Protein AF-A0A2M8G0Q7-F1 (afdb_monomer)

pLDDT: mean 82.73, std 15.7, range [38.84, 96.62]

Structure (mmCIF, N/CA/C/O backbone):
data_AF-A0A2M8G0Q7-F1
#
_entry.id   AF-A0A2M8G0Q7-F1
#
loop_
_atom_site.group_PDB
_atom_site.id
_atom_site.type_symbol
_atom_site.label_atom_id
_atom_site.label_alt_id
_atom_site.label_comp_id
_atom_site.label_asym_id
_atom_site.label_entity_id
_atom_site.label_seq_id
_atom_site.pdbx_PDB_ins_code
_atom_site.Cartn_x
_atom_site.Cartn_y
_atom_site.Cartn_z
_atom_site.occupancy
_atom_site.B_iso_or_equiv
_atom_site.auth_seq_id
_atom_site.auth_comp_id
_atom_site.auth_asym_id
_atom_site.auth_atom_id
_atom_site.pdbx_PDB_model_num
ATOM 1 N N . MET A 1 1 ? -47.375 17.469 56.597 1.00 39.09 1 MET A N 1
ATOM 2 C CA . MET A 1 1 ? -46.335 16.446 56.346 1.00 39.09 1 MET A CA 1
ATOM 3 C C . MET A 1 1 ? -46.348 16.104 54.866 1.00 39.09 1 MET A C 1
ATOM 5 O O . MET A 1 1 ? -47.263 15.422 54.428 1.00 39.09 1 MET A O 1
ATOM 9 N N . PHE A 1 2 ? -45.399 16.623 54.084 1.00 38.84 2 PHE A N 1
ATOM 10 C CA . PHE A 1 2 ? -45.275 16.286 52.663 1.00 38.84 2 PHE A CA 1
ATOM 11 C C . PHE A 1 2 ? -44.283 15.133 52.500 1.00 38.84 2 PHE A C 1
ATOM 13 O O . PHE A 1 2 ? -43.104 15.261 52.818 1.00 38.84 2 PHE A O 1
ATOM 20 N N . TRP A 1 3 ? -44.787 13.992 52.038 1.00 41.62 3 TRP A N 1
ATOM 21 C CA . TRP A 1 3 ? -44.010 12.797 51.723 1.00 41.62 3 TRP A CA 1
ATOM 22 C C . TRP A 1 3 ? -43.417 12.959 50.314 1.00 41.62 3 TRP A C 1
ATOM 24 O O . TRP A 1 3 ? -44.116 12.787 49.315 1.00 41.62 3 TRP A O 1
ATOM 34 N N . PHE A 1 4 ? -42.135 13.311 50.205 1.00 47.56 4 PHE A N 1
ATOM 35 C CA . PHE A 1 4 ? -41.426 13.274 48.924 1.00 47.56 4 PHE A CA 1
ATOM 36 C C . PHE A 1 4 ? -41.062 11.822 48.592 1.00 47.56 4 PHE A C 1
ATOM 38 O O . PHE A 1 4 ? -40.093 11.268 49.109 1.00 47.56 4 PHE A O 1
ATOM 45 N N . LYS A 1 5 ? -41.835 11.189 47.699 1.00 52.38 5 LYS A N 1
ATOM 46 C CA . LYS A 1 5 ? -41.408 9.958 47.021 1.00 52.38 5 LYS A CA 1
ATOM 47 C C . LYS A 1 5 ? -40.254 10.307 46.083 1.00 52.38 5 LYS A C 1
ATOM 49 O O . LYS A 1 5 ? -40.471 10.768 44.964 1.00 52.38 5 LYS A O 1
ATOM 54 N N . SER A 1 6 ? -39.028 10.088 46.548 1.00 51.28 6 SER A N 1
ATOM 55 C CA . SER A 1 6 ? -37.838 10.133 45.701 1.00 51.28 6 SER A CA 1
ATOM 56 C C . SER A 1 6 ? -37.959 9.047 44.628 1.00 51.28 6 SER A C 1
ATOM 58 O O . SER A 1 6 ? -37.883 7.850 44.918 1.00 51.28 6 SER A O 1
ATOM 60 N N . LYS A 1 7 ? -38.212 9.454 43.378 1.00 51.53 7 LYS A N 1
ATOM 61 C CA . LYS A 1 7 ? -38.070 8.574 42.217 1.00 51.53 7 LYS A CA 1
ATOM 62 C C . LYS A 1 7 ? -36.578 8.279 42.069 1.00 51.53 7 LYS A C 1
ATOM 64 O O . LY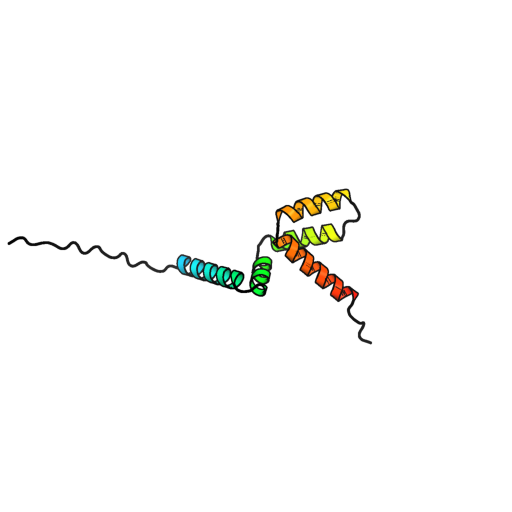S A 1 7 ? -35.849 9.084 41.497 1.00 51.53 7 LYS A O 1
ATOM 69 N N . LYS A 1 8 ? -36.122 7.132 42.581 1.00 53.41 8 LYS A N 1
ATOM 70 C CA . LYS A 1 8 ? -34.824 6.568 42.194 1.00 53.41 8 LYS A CA 1
ATOM 71 C C . LYS A 1 8 ? -34.834 6.417 40.670 1.00 53.41 8 LYS A C 1
ATOM 73 O O . LYS A 1 8 ? -35.561 5.573 40.147 1.00 53.41 8 LYS A O 1
ATOM 78 N N . LYS A 1 9 ? -34.074 7.256 39.958 1.00 52.72 9 LYS A N 1
ATOM 79 C CA . LYS A 1 9 ? -33.679 6.963 38.577 1.00 52.72 9 LYS A CA 1
ATOM 80 C C . LYS A 1 9 ? -32.928 5.635 38.645 1.00 52.72 9 LYS A C 1
ATOM 82 O O . LYS A 1 9 ? -31.901 5.563 39.313 1.00 52.72 9 LYS A O 1
ATOM 87 N N . LYS A 1 10 ? -33.486 4.579 38.047 1.00 50.03 10 LYS A N 1
ATOM 88 C CA . LYS A 1 10 ? -32.723 3.364 37.761 1.00 50.03 10 LYS A CA 1
ATOM 89 C C . LYS A 1 10 ? -31.540 3.815 36.906 1.00 50.03 10 LYS A C 1
ATOM 91 O O . LYS A 1 10 ? -31.763 4.336 35.818 1.00 50.03 10 LYS A O 1
ATOM 96 N N . GLN A 1 11 ? -30.328 3.712 37.443 1.00 53.53 11 GLN A N 1
ATOM 97 C CA . GLN A 1 11 ? -29.142 3.607 36.605 1.00 53.53 11 GLN A CA 1
ATOM 98 C C . GLN A 1 11 ? -29.383 2.366 35.750 1.00 53.53 11 GLN A C 1
ATOM 100 O O . GLN A 1 11 ? -29.516 1.272 36.294 1.00 53.53 11 GLN A O 1
ATOM 105 N N . GLU A 1 12 ? -29.580 2.559 34.450 1.00 57.03 12 GLU A N 1
ATOM 106 C CA . GLU A 1 12 ? -29.357 1.480 33.498 1.00 57.03 12 GLU A CA 1
ATOM 107 C C . GLU A 1 12 ? -27.902 1.068 33.701 1.00 57.03 12 GLU A C 1
ATOM 109 O O . GLU A 1 12 ? -26.995 1.893 33.592 1.00 57.03 12 GLU A O 1
ATOM 114 N N . GLU A 1 13 ? -27.703 -0.161 34.171 1.00 57.78 13 GLU A N 1
ATOM 115 C CA . GLU A 1 13 ? -26.383 -0.769 34.217 1.00 57.78 13 GLU A CA 1
ATOM 116 C C . GLU A 1 13 ? -25.901 -0.808 32.772 1.00 57.78 13 GLU A C 1
ATOM 118 O O . GLU A 1 13 ? -26.498 -1.486 31.938 1.00 57.78 13 GLU A O 1
ATOM 123 N N . ASP A 1 14 ? -24.890 0.003 32.474 1.00 66.62 14 ASP A N 1
ATOM 124 C CA . ASP A 1 14 ? -24.235 0.054 31.175 1.00 66.62 14 ASP A CA 1
ATOM 125 C C . ASP A 1 14 ? -23.535 -1.297 30.985 1.00 66.62 14 ASP A C 1
ATOM 127 O O . ASP A 1 14 ? -22.432 -1.542 31.479 1.00 66.62 14 ASP A O 1
ATOM 131 N N . THR A 1 15 ? -24.277 -2.261 30.439 1.00 72.94 15 THR A N 1
ATOM 132 C CA . THR A 1 15 ? -23.818 -3.637 30.297 1.00 72.94 15 THR A CA 1
ATOM 133 C C . THR A 1 15 ? -22.788 -3.674 29.190 1.00 72.94 15 THR A C 1
ATOM 135 O O . THR A 1 15 ? -23.145 -3.727 28.012 1.00 72.94 15 THR A O 1
ATOM 138 N N . TRP A 1 16 ? -21.524 -3.669 29.605 1.00 78.94 16 TRP A N 1
ATOM 139 C CA . TRP A 1 16 ? -20.374 -3.894 28.746 1.00 78.94 16 TRP A CA 1
ATOM 140 C C . TRP A 1 16 ? -20.607 -5.143 27.898 1.00 78.94 16 TRP A C 1
ATOM 142 O O . TRP A 1 16 ? -20.725 -6.261 28.412 1.00 78.94 16 TRP A O 1
ATOM 152 N N . ASN A 1 17 ? -20.756 -4.933 26.598 1.00 85.94 17 ASN A N 1
ATOM 153 C CA . ASN A 1 17 ? -21.086 -5.973 25.641 1.00 85.94 17 ASN A CA 1
ATOM 154 C C . ASN A 1 17 ? -19.873 -6.289 24.748 1.00 85.94 17 ASN A C 1
ATOM 156 O O . ASN A 1 17 ? -18.837 -5.628 24.784 1.00 85.94 17 ASN A O 1
ATOM 160 N N . LEU A 1 18 ? -19.990 -7.338 23.931 1.00 86.62 18 LEU A N 1
ATOM 161 C CA . LEU A 1 18 ? -18.898 -7.769 23.054 1.00 86.62 18 LEU A CA 1
ATOM 162 C C . LEU A 1 18 ? -18.480 -6.684 22.044 1.00 86.62 18 LEU A C 1
ATOM 164 O O . LEU A 1 18 ? -17.310 -6.625 21.678 1.00 86.62 18 LEU A O 1
ATOM 168 N N . HIS A 1 19 ? -19.403 -5.824 21.603 1.00 86.25 19 HIS A N 1
ATOM 169 C CA . HIS A 1 19 ? -19.054 -4.699 20.736 1.00 86.25 19 HIS A CA 1
ATOM 170 C C . HIS A 1 19 ? -18.201 -3.664 21.468 1.00 86.25 19 HIS A C 1
ATOM 172 O O . HIS A 1 19 ? -17.257 -3.155 20.872 1.00 86.25 19 HIS A O 1
ATOM 178 N N . ASP A 1 20 ? -18.469 -3.408 22.749 1.00 85.56 20 ASP A N 1
ATOM 179 C CA . ASP A 1 20 ? -17.653 -2.501 23.561 1.00 85.56 20 ASP A CA 1
ATOM 180 C C . ASP A 1 20 ? -16.227 -3.039 23.725 1.00 85.56 20 ASP A C 1
ATOM 182 O O . ASP A 1 20 ? -15.273 -2.280 23.584 1.00 85.56 20 ASP A O 1
ATOM 186 N N . PHE A 1 21 ? -16.064 -4.355 23.920 1.00 88.25 21 PHE A N 1
ATOM 187 C CA . PHE A 1 21 ? -14.744 -4.998 23.938 1.00 88.25 21 PHE A CA 1
ATOM 188 C C . PHE A 1 21 ? -13.994 -4.833 22.614 1.00 88.25 21 PHE A C 1
ATOM 190 O O . PHE A 1 21 ? -12.830 -4.439 22.608 1.00 88.25 21 PHE A O 1
ATOM 197 N N . VAL A 1 22 ? -14.648 -5.139 21.488 1.00 88.75 22 VAL A N 1
ATOM 198 C CA . VAL A 1 22 ? -14.024 -5.031 20.160 1.00 88.75 22 VAL A CA 1
ATOM 199 C C . VAL A 1 22 ? -13.612 -3.586 19.880 1.00 88.75 22 VAL A C 1
ATOM 201 O O . VAL A 1 22 ? -12.492 -3.350 19.438 1.00 88.75 22 VAL A O 1
ATOM 204 N N . ASN A 1 23 ? -14.473 -2.622 20.211 1.00 86.56 23 ASN A N 1
ATOM 205 C CA . ASN A 1 23 ? -14.176 -1.203 20.043 1.00 86.56 23 ASN A CA 1
ATOM 206 C C . ASN A 1 23 ? -13.012 -0.748 20.936 1.00 86.56 23 ASN A C 1
ATOM 208 O O . ASN A 1 23 ? -12.157 0.005 20.479 1.00 86.56 23 ASN A O 1
ATOM 212 N N . ASP A 1 24 ? -12.953 -1.198 22.191 1.00 89.44 24 ASP A N 1
ATOM 213 C CA . ASP A 1 24 ? -11.876 -0.838 23.122 1.00 89.44 24 ASP A CA 1
ATOM 214 C C . ASP A 1 24 ? -10.517 -1.406 2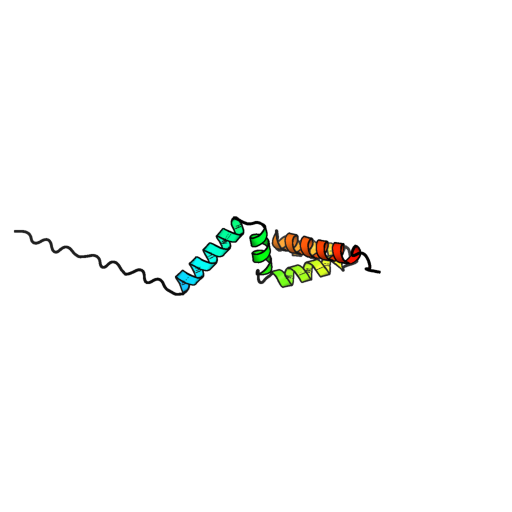2.682 1.00 89.44 24 ASP A C 1
ATOM 216 O O . ASP A 1 24 ? -9.497 -0.709 22.711 1.00 89.44 24 ASP A O 1
ATOM 220 N N . VAL A 1 25 ? -10.504 -2.643 22.174 1.00 86.38 25 VAL A N 1
ATOM 221 C CA . VAL A 1 25 ? -9.307 -3.256 21.582 1.00 86.38 25 VAL A CA 1
ATOM 222 C C . VAL A 1 25 ? -8.872 -2.501 20.327 1.00 86.38 25 VAL A C 1
ATOM 224 O O . VAL A 1 25 ? -7.700 -2.138 20.230 1.00 86.38 25 VAL A O 1
ATOM 227 N N . ASP A 1 26 ? -9.789 -2.208 19.401 1.0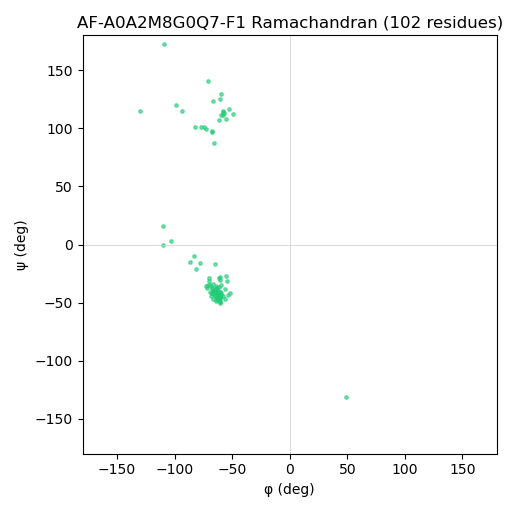0 85.31 26 ASP A N 1
ATOM 228 C CA . ASP A 1 26 ? -9.475 -1.456 18.180 1.00 85.31 26 ASP A CA 1
ATOM 229 C C . ASP A 1 26 ? -8.924 -0.062 18.506 1.00 85.31 26 ASP A C 1
ATOM 231 O O . ASP A 1 26 ? -7.911 0.354 17.937 1.00 85.31 26 ASP A O 1
ATOM 235 N N . ASN A 1 27 ? -9.528 0.637 19.471 1.00 85.00 27 ASN A N 1
ATOM 236 C CA . ASN A 1 27 ? -9.063 1.942 19.939 1.00 85.00 27 ASN A CA 1
ATOM 237 C C . ASN A 1 27 ? -7.663 1.852 20.553 1.00 85.00 27 ASN A C 1
ATOM 239 O O . ASN A 1 27 ? -6.785 2.647 20.214 1.00 85.00 27 ASN A O 1
ATOM 243 N N . THR A 1 28 ? -7.426 0.856 21.408 1.00 84.12 28 THR A N 1
ATOM 244 C CA . THR A 1 28 ? -6.114 0.626 22.025 1.00 84.12 28 THR A CA 1
ATOM 245 C C . THR A 1 28 ? -5.057 0.325 20.965 1.00 84.12 28 THR A C 1
ATOM 247 O O . THR A 1 28 ? -3.957 0.876 21.011 1.00 84.12 28 THR A O 1
ATOM 250 N N . MET A 1 29 ? -5.378 -0.506 19.972 1.00 80.00 29 MET A N 1
ATOM 251 C CA . MET A 1 29 ? -4.459 -0.825 18.882 1.00 80.00 29 MET A CA 1
ATOM 252 C C . MET A 1 29 ? -4.161 0.405 18.011 1.00 80.00 29 MET A C 1
ATOM 254 O O . MET A 1 29 ? -3.005 0.646 17.664 1.00 80.00 29 MET A O 1
ATOM 258 N N . GLN A 1 30 ? -5.164 1.232 17.704 1.00 78.50 30 GLN A N 1
ATOM 259 C CA . GLN A 1 30 ? -4.957 2.500 16.996 1.00 78.50 30 GLN A CA 1
ATOM 260 C C . GLN A 1 30 ? -4.095 3.478 17.803 1.00 78.50 30 GLN A C 1
ATOM 262 O O . GLN A 1 30 ? -3.211 4.130 17.245 1.00 78.50 30 GLN A O 1
ATOM 267 N N . GLN A 1 31 ? -4.302 3.560 19.116 1.00 81.75 31 GLN A N 1
ATOM 268 C CA . GLN A 1 31 ? -3.496 4.401 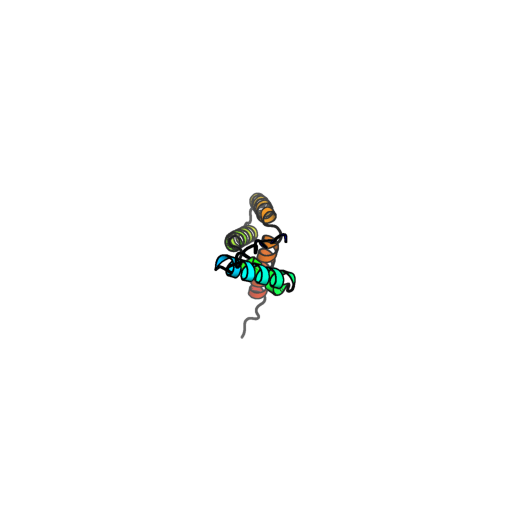19.993 1.00 81.75 31 GLN A CA 1
ATOM 269 C C . GLN A 1 31 ? -2.034 3.927 20.036 1.00 81.75 31 GLN A C 1
ATOM 271 O O . GLN A 1 31 ? -1.122 4.727 19.833 1.00 81.75 31 GLN A O 1
ATOM 276 N N . GLN A 1 32 ? -1.802 2.619 20.174 1.00 74.94 32 GLN A N 1
ATOM 277 C CA . GLN A 1 32 ? -0.461 2.029 20.102 1.00 74.94 32 GLN A CA 1
ATOM 278 C C . GLN A 1 32 ? 0.207 2.254 18.739 1.00 74.94 32 GLN A C 1
ATOM 280 O O . GLN A 1 32 ? 1.419 2.480 18.666 1.00 74.94 32 GLN A O 1
ATOM 285 N N . ALA A 1 33 ? -0.568 2.222 17.650 1.00 71.62 33 ALA A N 1
ATOM 286 C CA . ALA A 1 33 ? -0.077 2.598 16.334 1.00 71.62 33 ALA A CA 1
ATOM 287 C C . ALA A 1 33 ? 0.396 4.058 16.336 1.00 71.62 33 ALA A C 1
ATOM 289 O O . ALA A 1 33 ? 1.524 4.329 15.943 1.00 71.62 33 ALA A O 1
ATOM 290 N N . ASN A 1 34 ? -0.397 5.001 16.842 1.00 74.62 34 ASN A N 1
ATOM 291 C CA . ASN A 1 34 ? -0.006 6.414 16.885 1.00 74.62 34 ASN A CA 1
ATOM 292 C C . ASN A 1 34 ? 1.271 6.663 17.704 1.00 74.62 34 ASN A C 1
ATOM 294 O O . ASN A 1 34 ? 2.084 7.505 17.324 1.00 74.62 34 ASN A O 1
ATOM 298 N N . GLU A 1 35 ? 1.480 5.900 18.774 1.00 80.50 35 GLU A N 1
ATOM 299 C CA . GLU A 1 35 ? 2.624 6.046 19.680 1.00 80.50 35 GLU A CA 1
ATOM 300 C C . GLU A 1 35 ? 3.915 5.381 19.162 1.00 80.50 35 GLU A C 1
ATOM 302 O O . GLU A 1 35 ? 5.014 5.764 19.569 1.00 80.50 35 GLU A O 1
ATOM 307 N N . SER A 1 36 ? 3.824 4.411 18.242 1.00 83.88 36 SER A N 1
ATOM 308 C CA . SER A 1 36 ? 4.988 3.675 17.731 1.00 83.88 36 SER A CA 1
ATOM 309 C C . SER A 1 36 ? 5.046 3.625 16.199 1.00 83.88 36 SER A C 1
ATOM 311 O O . SER A 1 36 ? 4.266 2.896 15.578 1.00 83.88 36 SER A O 1
ATOM 313 N N . PRO A 1 37 ? 6.059 4.249 15.556 1.00 79.25 37 PRO A N 1
ATOM 314 C CA . PRO A 1 37 ? 6.248 4.187 14.101 1.00 79.25 37 PRO A CA 1
ATOM 315 C C . PRO A 1 37 ? 6.320 2.757 13.544 1.00 79.25 37 PRO A C 1
ATOM 317 O O . PRO A 1 37 ? 5.890 2.486 12.420 1.00 79.25 37 PRO A O 1
ATOM 320 N N . ARG A 1 38 ? 6.842 1.816 14.343 1.00 83.12 38 ARG A N 1
ATOM 321 C CA . ARG A 1 38 ? 6.902 0.395 13.982 1.00 83.12 38 ARG A CA 1
ATOM 322 C C . ARG A 1 38 ? 5.508 -0.225 13.920 1.00 83.12 38 ARG A C 1
ATOM 324 O O . ARG A 1 38 ? 5.242 -0.993 12.999 1.00 83.12 38 ARG A O 1
ATOM 331 N N . LEU A 1 39 ? 4.632 0.100 14.870 1.00 83.62 39 LEU A N 1
ATOM 332 C CA . LEU A 1 39 ? 3.265 -0.415 14.893 1.00 83.62 39 LEU A CA 1
ATOM 333 C C . LEU A 1 39 ? 2.414 0.218 13.794 1.00 83.62 39 LEU A C 1
ATOM 335 O O . LEU A 1 39 ? 1.702 -0.520 13.125 1.00 83.62 39 LEU A O 1
ATOM 339 N N . GLN A 1 40 ? 2.582 1.508 13.475 1.00 82.50 40 GLN A N 1
ATOM 340 C CA . GLN A 1 40 ? 1.932 2.117 12.296 1.00 82.50 40 GLN A CA 1
ATOM 341 C C . GLN A 1 40 ? 2.182 1.314 11.019 1.00 82.50 40 GLN A C 1
ATOM 343 O O . GLN A 1 40 ? 1.284 1.102 10.210 1.00 82.50 40 GLN A O 1
ATOM 348 N N . HIS A 1 41 ? 3.415 0.836 10.842 1.00 84.31 41 HIS A N 1
ATOM 349 C CA . HIS A 1 41 ? 3.767 0.029 9.683 1.00 84.31 41 HIS A CA 1
ATOM 350 C C . HIS A 1 41 ? 3.142 -1.376 9.721 1.00 84.31 41 HIS A C 1
ATOM 352 O O . HIS A 1 41 ? 2.754 -1.889 8.676 1.00 84.31 41 HIS A O 1
ATOM 358 N N . VAL A 1 42 ? 2.993 -1.992 10.899 1.00 86.81 42 VAL A N 1
ATOM 359 C CA . VAL A 1 42 ? 2.256 -3.264 11.043 1.00 86.81 42 VAL A C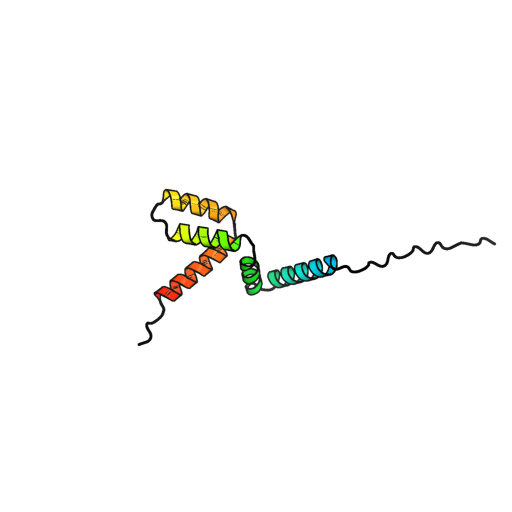A 1
ATOM 360 C C . VAL A 1 42 ? 0.773 -3.068 10.727 1.00 86.81 42 VAL A C 1
ATOM 362 O O . VAL A 1 42 ? 0.207 -3.853 9.976 1.00 86.81 42 VAL A O 1
ATOM 365 N N . HIS A 1 43 ? 0.163 -1.995 11.223 1.00 84.81 43 HIS A N 1
ATOM 366 C CA . HIS A 1 43 ? -1.226 -1.649 10.928 1.00 84.81 43 HIS A CA 1
ATOM 367 C C . HIS A 1 43 ? -1.465 -1.420 9.436 1.00 84.81 43 HIS A C 1
ATOM 369 O O . HIS A 1 43 ? -2.414 -1.962 8.879 1.00 84.81 43 HIS A O 1
ATOM 375 N N . ALA A 1 44 ? -0.557 -0.706 8.767 1.00 88.31 44 ALA A N 1
ATOM 376 C CA . ALA A 1 44 ? -0.607 -0.526 7.320 1.00 88.31 44 ALA A CA 1
ATOM 377 C C . ALA A 1 44 ? -0.630 -1.867 6.561 1.00 88.31 44 ALA A C 1
ATOM 379 O O . ALA A 1 44 ? -1.368 -2.007 5.592 1.00 88.31 44 ALA A O 1
ATOM 380 N N . LYS A 1 45 ? 0.125 -2.872 7.027 1.00 89.00 45 LYS A N 1
ATOM 381 C CA . LYS A 1 45 ? 0.158 -4.217 6.424 1.00 89.00 45 LYS A CA 1
ATOM 382 C C . LYS A 1 45 ? -1.119 -5.021 6.617 1.00 89.00 45 LYS A C 1
ATOM 384 O O . LYS A 1 45 ? -1.405 -5.903 5.811 1.00 89.00 45 LYS A O 1
ATOM 389 N N . LEU A 1 46 ? -1.835 -4.756 7.704 1.00 89.31 46 LEU A N 1
ATOM 390 C CA . LEU A 1 46 ? -3.108 -5.400 8.008 1.00 89.31 46 LEU A CA 1
ATOM 391 C C . LEU A 1 46 ? -4.281 -4.728 7.281 1.00 89.31 46 LEU A C 1
ATOM 393 O O . LEU A 1 46 ? -5.373 -5.293 7.265 1.00 89.31 46 LEU A O 1
ATOM 397 N N . ASP A 1 47 ? -4.069 -3.563 6.656 1.00 91.00 47 ASP A N 1
ATOM 398 C CA . ASP A 1 47 ? -5.091 -2.908 5.841 1.00 91.00 47 ASP A CA 1
ATOM 399 C C . ASP A 1 47 ? -5.520 -3.837 4.684 1.00 91.00 47 ASP A C 1
ATOM 401 O O . ASP A 1 47 ? -4.667 -4.320 3.930 1.00 91.00 47 ASP A O 1
ATOM 405 N N . PRO A 1 48 ? -6.828 -4.079 4.474 1.00 91.75 48 PRO A N 1
ATOM 406 C CA . PRO A 1 48 ? -7.315 -4.939 3.393 1.00 91.75 48 PRO A CA 1
ATOM 407 C C . PRO A 1 48 ? -6.832 -4.526 1.994 1.00 91.75 48 PRO A C 1
ATOM 409 O O . PRO A 1 48 ? -6.709 -5.364 1.098 1.00 91.75 48 PRO A O 1
ATOM 412 N N . LYS A 1 49 ? -6.543 -3.237 1.785 1.00 93.25 49 LYS A N 1
ATOM 413 C CA . LYS A 1 49 ? -6.056 -2.689 0.513 1.00 93.25 49 LYS A CA 1
ATOM 414 C C . LYS A 1 49 ? -4.570 -2.962 0.290 1.00 93.25 49 LYS A C 1
ATOM 416 O O . LYS A 1 49 ? -4.109 -2.844 -0.845 1.00 93.25 49 LYS A O 1
ATOM 421 N N . TRP A 1 50 ? -3.826 -3.345 1.329 1.00 94.00 50 TRP A N 1
ATOM 422 C CA . TRP A 1 50 ? -2.374 -3.525 1.290 1.00 94.00 50 TRP A CA 1
ATOM 423 C C . TRP A 1 50 ? -1.921 -4.459 0.167 1.00 94.00 50 TRP A C 1
ATOM 425 O O . TRP A 1 50 ? -0.981 -4.154 -0.567 1.00 94.00 50 TRP A O 1
ATOM 435 N N . LYS A 1 51 ? -2.621 -5.585 -0.019 1.00 93.62 51 LYS A N 1
ATOM 436 C CA . LYS A 1 51 ? -2.296 -6.552 -1.075 1.00 93.62 51 LYS A CA 1
ATOM 437 C C . LYS A 1 51 ? -2.391 -5.925 -2.470 1.00 93.62 51 LYS A C 1
ATOM 439 O O . LYS A 1 51 ? -1.446 -6.027 -3.246 1.00 93.62 51 LYS A O 1
ATOM 444 N N . ASN A 1 52 ? -3.489 -5.229 -2.752 1.00 94.88 52 ASN A N 1
ATOM 445 C CA . ASN A 1 52 ? -3.714 -4.592 -4.050 1.00 94.88 52 ASN A CA 1
ATOM 446 C C . ASN A 1 52 ? -2.682 -3.488 -4.315 1.00 94.88 52 ASN A C 1
ATOM 448 O O . ASN A 1 52 ? -2.186 -3.352 -5.430 1.00 94.88 52 ASN A O 1
ATOM 452 N N . ILE A 1 53 ? -2.322 -2.727 -3.279 1.00 96.06 53 ILE A N 1
ATOM 453 C CA . ILE A 1 53 ? -1.303 -1.677 -3.369 1.00 96.06 53 ILE A CA 1
ATOM 454 C C . ILE A 1 53 ? 0.071 -2.281 -3.686 1.00 96.06 53 ILE A C 1
ATOM 456 O O . ILE A 1 53 ? 0.756 -1.780 -4.573 1.00 96.06 53 ILE A O 1
ATOM 460 N N . ASN A 1 54 ? 0.461 -3.385 -3.038 1.00 95.00 54 ASN A N 1
ATOM 461 C CA . ASN A 1 54 ? 1.717 -4.074 -3.364 1.00 95.00 54 ASN A CA 1
ATOM 462 C C . ASN A 1 54 ? 1.757 -4.546 -4.820 1.00 95.00 54 ASN A C 1
ATOM 464 O O . ASN A 1 54 ? 2.780 -4.407 -5.486 1.00 95.00 54 ASN A O 1
ATOM 468 N N . GLU A 1 55 ? 0.649 -5.087 -5.328 1.00 95.31 55 GLU A N 1
ATOM 469 C CA . GLU A 1 55 ? 0.551 -5.506 -6.727 1.00 95.31 55 GLU A CA 1
ATOM 470 C C . GLU A 1 55 ? 0.687 -4.315 -7.687 1.00 95.31 55 GLU A C 1
ATOM 472 O O . GLU A 1 55 ? 1.389 -4.423 -8.693 1.00 95.31 55 GLU A O 1
ATOM 477 N N . LEU A 1 56 ? 0.076 -3.167 -7.371 1.00 96.19 56 LEU A N 1
ATOM 478 C CA . LEU A 1 56 ? 0.232 -1.931 -8.146 1.00 96.19 56 LEU A CA 1
ATOM 479 C C . LEU A 1 56 ? 1.679 -1.430 -8.147 1.00 96.19 56 LEU A C 1
ATOM 481 O O . LEU A 1 56 ? 2.203 -1.092 -9.206 1.00 96.19 56 LEU A O 1
ATOM 485 N N . VAL A 1 57 ? 2.350 -1.436 -6.992 1.00 96.31 57 VAL A N 1
ATOM 486 C CA . VAL A 1 57 ? 3.765 -1.053 -6.888 1.00 96.31 57 VAL A CA 1
ATOM 487 C C . VAL A 1 57 ? 4.645 -1.978 -7.731 1.00 96.31 57 VAL A C 1
ATOM 489 O O . VAL A 1 57 ? 5.491 -1.503 -8.483 1.00 96.31 57 VAL A O 1
ATOM 492 N N . MET A 1 58 ? 4.437 -3.295 -7.658 1.00 95.50 58 MET A N 1
ATOM 493 C CA . MET A 1 58 ? 5.205 -4.252 -8.461 1.00 95.50 58 MET A CA 1
ATOM 494 C C . MET A 1 58 ? 4.980 -4.059 -9.963 1.00 95.50 58 MET A C 1
ATOM 496 O O . MET A 1 58 ? 5.940 -4.116 -10.728 1.00 95.50 58 MET A O 1
ATOM 500 N N . LYS A 1 59 ? 3.740 -3.784 -10.390 1.00 96.00 59 LYS A N 1
ATOM 501 C CA . LYS A 1 59 ? 3.432 -3.441 -11.788 1.00 96.00 59 LYS A CA 1
ATOM 502 C C . LYS A 1 59 ? 4.156 -2.170 -12.225 1.00 96.00 59 LYS A C 1
ATOM 504 O O . LYS A 1 59 ? 4.742 -2.161 -13.301 1.00 96.00 59 LYS A O 1
ATOM 509 N N . ALA A 1 60 ? 4.165 -1.136 -11.383 1.00 95.31 60 ALA A N 1
ATOM 510 C CA . ALA A 1 60 ? 4.853 0.120 -11.673 1.00 95.31 60 ALA A CA 1
ATOM 511 C C . ALA A 1 60 ? 6.375 -0.061 -11.781 1.00 95.31 60 ALA A C 1
ATOM 513 O O . ALA A 1 60 ? 7.007 0.574 -12.611 1.00 95.31 60 ALA A O 1
ATOM 514 N N . ILE A 1 61 ? 6.970 -0.950 -10.982 1.00 93.50 61 ILE A N 1
ATOM 515 C CA . ILE A 1 61 ? 8.406 -1.262 -11.063 1.00 93.50 61 ILE A CA 1
ATOM 516 C C . ILE A 1 61 ? 8.738 -2.091 -12.313 1.00 93.50 61 ILE A C 1
ATOM 518 O O . ILE A 1 61 ? 9.820 -1.946 -12.876 1.00 93.50 61 ILE A O 1
ATOM 522 N N . ALA A 1 62 ? 7.842 -2.992 -12.719 1.00 93.44 62 ALA A N 1
ATOM 523 C CA . ALA A 1 62 ? 8.073 -3.914 -13.829 1.00 93.44 62 ALA A CA 1
ATOM 524 C C . ALA A 1 62 ? 7.717 -3.335 -15.208 1.00 93.44 62 ALA A C 1
ATOM 526 O O . ALA A 1 62 ? 8.094 -3.927 -16.219 1.00 93.44 62 ALA A O 1
ATOM 527 N N . THR A 1 63 ? 6.966 -2.232 -15.270 1.00 94.88 63 THR A N 1
ATOM 528 C CA . THR A 1 63 ? 6.571 -1.629 -16.546 1.00 94.88 63 THR A CA 1
ATOM 529 C C . THR A 1 63 ? 7.767 -0.984 -17.244 1.00 94.88 63 THR A C 1
ATOM 531 O O . THR A 1 63 ? 8.614 -0.356 -16.614 1.00 94.88 63 THR A O 1
ATOM 534 N N . THR A 1 64 ? 7.822 -1.133 -18.564 1.00 93.81 64 THR A N 1
ATOM 535 C CA . THR A 1 64 ? 8.790 -0.455 -19.443 1.00 93.81 64 THR A CA 1
ATOM 536 C C . THR A 1 64 ? 8.127 0.603 -20.323 1.00 93.81 64 THR A C 1
ATOM 538 O O . THR A 1 64 ? 8.792 1.206 -21.156 1.00 93.81 64 THR A O 1
ATOM 541 N N . ASP A 1 65 ? 6.809 0.756 -20.193 1.00 96.62 65 ASP A N 1
ATOM 542 C CA . ASP A 1 65 ? 5.999 1.739 -20.904 1.00 96.62 65 ASP A CA 1
ATOM 543 C C . ASP A 1 65 ? 5.748 2.951 -19.996 1.00 96.62 65 ASP A C 1
ATOM 545 O O . ASP A 1 65 ? 5.160 2.807 -18.916 1.00 96.62 65 ASP A O 1
ATOM 549 N N . ASP A 1 66 ? 6.201 4.124 -20.440 1.00 94.81 66 ASP A N 1
ATOM 550 C CA . ASP A 1 66 ? 6.180 5.382 -19.687 1.00 94.81 66 ASP A CA 1
ATOM 551 C C . ASP A 1 66 ? 4.754 5.928 -19.486 1.00 94.81 66 ASP A C 1
ATOM 553 O O . ASP A 1 66 ? 4.432 6.478 -18.423 1.00 94.81 66 ASP A O 1
ATOM 557 N N . ASP A 1 67 ? 3.865 5.732 -20.464 1.00 94.94 67 ASP A N 1
ATOM 558 C CA . ASP A 1 67 ? 2.471 6.180 -20.364 1.00 94.94 67 ASP A CA 1
ATOM 559 C C . ASP A 1 67 ? 1.730 5.351 -19.308 1.00 94.94 67 ASP A C 1
ATOM 561 O O . ASP A 1 67 ? 1.043 5.878 -18.424 1.00 94.94 67 ASP A O 1
ATOM 565 N N . HIS A 1 68 ? 1.939 4.034 -19.331 1.00 94.94 68 HIS A N 1
ATOM 566 C CA . HIS A 1 68 ? 1.390 3.133 -18.327 1.00 94.94 68 HIS A CA 1
ATOM 567 C C . HIS A 1 68 ? 2.016 3.357 -16.942 1.00 94.94 68 HIS A C 1
ATOM 569 O O . HIS A 1 68 ? 1.300 3.318 -15.939 1.00 94.94 68 HIS A O 1
ATOM 575 N N . PHE A 1 69 ? 3.317 3.659 -16.860 1.00 95.38 69 PHE A N 1
ATOM 576 C CA . PHE A 1 69 ? 3.959 4.054 -15.604 1.00 95.38 69 PHE A CA 1
ATOM 577 C C . PHE A 1 69 ? 3.267 5.269 -14.981 1.00 95.38 69 PHE A C 1
ATOM 579 O O . PHE A 1 69 ? 2.908 5.248 -13.803 1.00 95.38 69 PHE A O 1
ATOM 586 N N . THR A 1 70 ? 2.998 6.296 -15.787 1.00 96.19 70 THR A N 1
ATOM 587 C CA . THR A 1 70 ? 2.326 7.520 -15.335 1.00 96.19 70 THR A CA 1
ATOM 588 C C . THR A 1 70 ? 0.919 7.233 -14.795 1.00 96.19 70 THR A C 1
ATOM 590 O O . THR A 1 70 ? 0.540 7.758 -13.742 1.00 96.19 70 THR A O 1
ATOM 593 N N . LEU A 1 71 ? 0.156 6.351 -15.452 1.00 96.31 71 LEU A N 1
ATOM 594 C CA . LEU A 1 71 ? -1.161 5.919 -14.967 1.00 96.31 71 LEU A CA 1
ATOM 595 C C . LEU A 1 71 ? -1.063 5.179 -13.627 1.00 96.31 71 LEU A C 1
ATOM 597 O O . LEU A 1 71 ? -1.798 5.497 -12.691 1.00 96.31 71 LEU A O 1
ATOM 601 N N . LEU A 1 72 ? -0.113 4.250 -13.500 1.00 96.06 72 LEU A N 1
ATOM 602 C CA . LEU A 1 72 ? 0.112 3.504 -12.260 1.00 96.06 72 LEU A CA 1
ATOM 603 C C . LEU A 1 72 ? 0.543 4.426 -11.111 1.00 96.06 72 LEU A C 1
ATOM 605 O O . LEU A 1 72 ? 0.088 4.246 -9.981 1.00 96.06 72 LEU A O 1
ATOM 609 N N . CYS A 1 73 ? 1.355 5.452 -11.382 1.00 94.56 73 CYS A N 1
ATOM 610 C CA . CYS A 1 73 ? 1.679 6.487 -10.402 1.00 94.56 73 CYS A CA 1
ATOM 611 C C . CYS A 1 73 ? 0.430 7.249 -9.946 1.00 94.56 73 CYS A C 1
ATOM 613 O O . CYS A 1 73 ? 0.252 7.461 -8.746 1.00 94.56 73 CYS A O 1
ATOM 615 N N . SER A 1 74 ? -0.455 7.627 -10.873 1.00 96.00 74 SER A N 1
ATOM 616 C CA . SER A 1 74 ? -1.724 8.283 -10.534 1.00 96.00 74 SER A CA 1
ATOM 617 C C . SER A 1 74 ? -2.606 7.399 -9.646 1.00 96.00 74 SER A C 1
ATOM 619 O O . SER A 1 74 ? -3.176 7.878 -8.665 1.00 96.00 74 SER A O 1
ATOM 621 N N . ASP A 1 75 ? -2.672 6.098 -9.932 1.00 95.25 75 ASP A N 1
ATOM 622 C CA . ASP A 1 75 ? -3.417 5.144 -9.112 1.00 95.25 75 ASP A CA 1
ATOM 623 C C . ASP A 1 75 ? -2.796 4.952 -7.725 1.00 95.25 75 ASP A C 1
ATOM 625 O O . ASP A 1 75 ? -3.516 4.953 -6.728 1.00 95.25 75 ASP A O 1
ATOM 629 N N . LEU A 1 76 ? -1.467 4.871 -7.625 1.00 95.94 76 LEU A N 1
ATOM 630 C CA . LEU A 1 76 ? -0.763 4.775 -6.343 1.00 95.94 76 LEU A CA 1
ATOM 631 C C . LEU A 1 76 ? -0.968 6.018 -5.470 1.00 95.94 76 LEU A C 1
ATOM 633 O O . LEU A 1 76 ? -1.147 5.887 -4.257 1.00 95.94 76 LEU A O 1
ATOM 637 N N . LEU A 1 77 ? -1.017 7.213 -6.067 1.00 94.81 77 LEU A N 1
ATOM 638 C CA . LEU A 1 77 ? -1.279 8.457 -5.337 1.00 94.81 77 LEU A CA 1
ATOM 639 C C . LEU A 1 77 ? -2.648 8.455 -4.641 1.00 94.81 77 LEU A C 1
ATOM 641 O O . LEU A 1 77 ? -2.779 9.050 -3.575 1.00 94.81 77 LEU A O 1
ATOM 645 N N . LYS A 1 78 ? -3.645 7.719 -5.156 1.00 95.00 78 LYS A N 1
ATOM 646 C CA . LYS A 1 78 ? -4.961 7.565 -4.500 1.00 95.00 78 LYS A CA 1
ATOM 647 C C . LYS A 1 78 ? -4.880 6.831 -3.155 1.00 95.00 78 LYS A C 1
ATOM 649 O O . LYS A 1 78 ? -5.822 6.891 -2.367 1.00 95.00 78 LYS A O 1
ATOM 654 N N . HIS A 1 79 ? -3.775 6.135 -2.888 1.00 93.94 79 HIS A N 1
ATOM 655 C CA . HIS A 1 79 ? -3.557 5.343 -1.679 1.00 93.94 79 HIS A CA 1
ATOM 656 C C . HIS A 1 79 ? -2.632 6.019 -0.64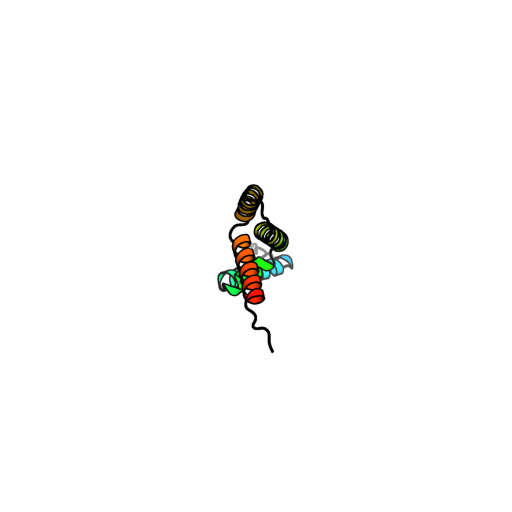8 1.00 93.94 79 HIS A C 1
ATOM 658 O O . HIS A 1 79 ? -2.391 5.439 0.413 1.00 93.94 79 HIS A O 1
ATOM 664 N N . ASN A 1 80 ? -2.169 7.249 -0.906 1.00 92.50 80 ASN A N 1
ATOM 665 C CA . ASN A 1 80 ? -1.395 8.078 0.027 1.00 92.50 80 ASN A CA 1
ATOM 666 C C . ASN A 1 80 ? -0.209 7.321 0.677 1.00 92.50 80 ASN A C 1
ATOM 668 O O . ASN A 1 80 ? 0.582 6.660 0.005 1.00 92.50 80 ASN A O 1
ATOM 672 N N . ASP A 1 81 ? -0.089 7.414 2.005 1.00 91.25 81 ASP A N 1
ATOM 673 C CA . ASP A 1 81 ? 1.000 6.849 2.806 1.00 91.25 81 ASP A CA 1
ATOM 674 C C . ASP A 1 81 ? 1.098 5.314 2.712 1.00 91.25 81 ASP A C 1
ATOM 676 O O . ASP A 1 81 ? 2.194 4.758 2.785 1.00 91.25 81 ASP A O 1
ATOM 680 N N . LEU A 1 82 ? -0.014 4.605 2.469 1.00 92.56 82 LEU A N 1
ATOM 681 C CA . LEU A 1 82 ? 0.014 3.147 2.294 1.00 92.56 82 LEU A CA 1
ATOM 682 C C . LEU A 1 82 ? 0.842 2.746 1.065 1.00 92.56 82 LEU A C 1
ATOM 684 O O . LEU A 1 82 ? 1.635 1.806 1.144 1.00 92.56 82 LEU A O 1
ATOM 688 N N . ALA A 1 83 ? 0.709 3.481 -0.044 1.00 94.94 83 ALA A N 1
ATOM 689 C CA . ALA A 1 83 ? 1.498 3.240 -1.252 1.00 94.94 83 ALA A CA 1
ATOM 690 C C . ALA A 1 83 ? 2.986 3.524 -1.036 1.00 94.94 83 ALA A C 1
ATOM 692 O O . ALA A 1 83 ? 3.828 2.739 -1.473 1.00 94.94 83 ALA A O 1
ATOM 693 N N . LEU A 1 84 ? 3.318 4.596 -0.312 1.00 93.94 84 LEU A N 1
ATOM 694 C CA . LEU A 1 84 ? 4.706 4.921 0.015 1.00 93.94 84 LEU A CA 1
ATOM 695 C C . LEU A 1 84 ? 5.355 3.821 0.864 1.00 93.94 84 LEU A C 1
ATOM 697 O O . LEU A 1 84 ? 6.466 3.378 0.566 1.00 93.94 84 LEU A O 1
ATOM 701 N N . ARG A 1 85 ? 4.657 3.338 1.898 1.00 94.25 85 ARG A N 1
ATOM 702 C CA . ARG A 1 85 ? 5.149 2.249 2.756 1.00 94.25 85 ARG A CA 1
ATOM 703 C C . ARG A 1 85 ? 5.390 0.967 1.965 1.00 94.25 85 ARG A C 1
ATOM 705 O O . ARG A 1 85 ? 6.437 0.347 2.145 1.00 94.25 85 ARG A O 1
ATOM 712 N N . ALA A 1 86 ? 4.458 0.598 1.087 1.00 94.69 86 ALA A N 1
ATOM 713 C CA . ALA A 1 86 ? 4.595 -0.563 0.211 1.00 94.69 86 ALA A CA 1
ATOM 714 C C . ALA A 1 86 ? 5.811 -0.427 -0.725 1.00 94.69 86 ALA A C 1
ATOM 716 O O . ALA A 1 86 ? 6.638 -1.337 -0.816 1.00 94.69 86 ALA A O 1
ATOM 717 N N . ALA A 1 87 ? 5.979 0.741 -1.355 1.00 95.12 87 ALA A N 1
ATOM 718 C CA . ALA A 1 87 ? 7.106 1.026 -2.241 1.00 95.12 87 ALA A CA 1
ATOM 719 C C . ALA A 1 87 ? 8.463 0.947 -1.531 1.00 95.12 87 ALA A C 1
ATOM 721 O O . ALA A 1 87 ? 9.390 0.321 -2.047 1.00 95.12 87 ALA A O 1
ATOM 722 N N . LEU A 1 88 ? 8.582 1.523 -0.332 1.00 94.12 88 LEU A N 1
ATOM 723 C CA . LEU A 1 88 ? 9.816 1.468 0.454 1.00 94.12 88 LEU A CA 1
ATOM 724 C C . LEU A 1 88 ? 10.163 0.041 0.889 1.00 94.12 88 LEU A C 1
ATOM 726 O O . LEU A 1 88 ? 11.334 -0.341 0.874 1.00 94.12 88 LEU A O 1
ATOM 730 N N . GLU A 1 89 ? 9.167 -0.762 1.260 1.00 93.00 89 GLU A N 1
ATOM 731 C CA . GLU A 1 89 ? 9.385 -2.151 1.656 1.00 93.00 89 GLU A CA 1
ATOM 732 C C . GLU A 1 89 ? 9.861 -3.015 0.485 1.00 93.00 89 GLU A C 1
ATOM 734 O O . GLU A 1 89 ? 10.859 -3.733 0.608 1.00 93.00 89 GLU A O 1
ATOM 739 N N . ILE A 1 90 ? 9.200 -2.895 -0.668 1.00 93.25 90 ILE A N 1
ATOM 740 C CA . ILE A 1 90 ? 9.595 -3.597 -1.891 1.00 93.25 90 ILE A 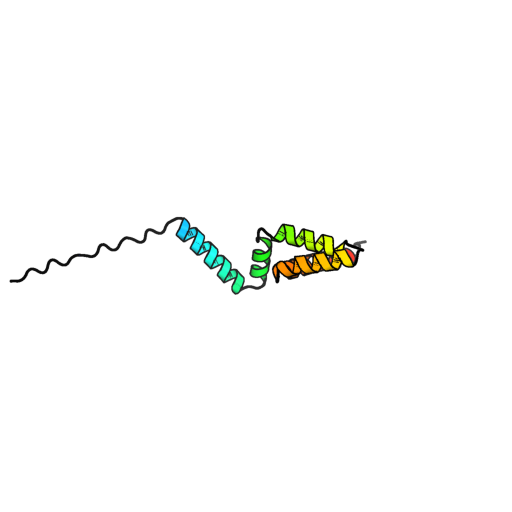CA 1
ATOM 741 C C . ILE A 1 90 ? 10.987 -3.135 -2.336 1.00 93.25 90 ILE A C 1
ATOM 743 O O . ILE A 1 90 ? 11.862 -3.970 -2.570 1.00 93.25 90 ILE A O 1
ATOM 747 N N . GLY A 1 91 ? 11.238 -1.824 -2.375 1.00 92.44 91 GLY A N 1
ATOM 748 C CA . GLY A 1 91 ? 12.540 -1.259 -2.734 1.00 92.44 91 GLY A CA 1
ATOM 749 C C . GLY A 1 91 ? 13.667 -1.756 -1.828 1.00 92.44 91 GLY A C 1
ATOM 750 O O . GLY A 1 91 ? 14.715 -2.187 -2.315 1.00 92.44 91 GLY A O 1
ATOM 751 N N . ARG A 1 92 ? 13.435 -1.798 -0.510 1.00 91.38 92 ARG A N 1
ATOM 752 C CA . ARG A 1 92 ? 14.383 -2.364 0.459 1.00 91.38 92 ARG A CA 1
ATOM 753 C C . ARG A 1 92 ? 14.628 -3.856 0.211 1.00 91.38 92 ARG A C 1
ATOM 755 O O . ARG A 1 92 ? 15.776 -4.296 0.262 1.00 91.38 92 ARG A O 1
ATOM 762 N N . SER A 1 93 ? 13.578 -4.634 -0.052 1.00 90.12 93 SER A N 1
ATOM 763 C CA . SER A 1 93 ? 13.690 -6.070 -0.351 1.00 90.12 93 SER A CA 1
ATOM 764 C C . SER A 1 93 ? 14.524 -6.323 -1.613 1.00 90.12 93 SER A C 1
ATOM 766 O O . SER A 1 93 ? 15.455 -7.135 -1.601 1.00 90.12 93 SER A O 1
ATOM 768 N N . LEU A 1 94 ? 14.266 -5.565 -2.682 1.00 89.69 94 LEU A N 1
ATOM 769 C CA . LEU A 1 94 ? 15.017 -5.642 -3.936 1.00 89.69 94 LEU A CA 1
ATOM 770 C C . LEU A 1 94 ? 16.483 -5.240 -3.743 1.00 89.69 94 LEU A C 1
ATOM 772 O O . LEU A 1 94 ? 17.377 -5.924 -4.241 1.00 89.69 94 LEU A O 1
ATOM 776 N N . TYR A 1 95 ? 16.744 -4.180 -2.974 1.00 88.00 95 TYR A N 1
ATOM 777 C CA . TYR A 1 95 ? 18.101 -3.747 -2.645 1.00 88.00 95 TYR A CA 1
ATOM 778 C C . TYR A 1 95 ? 18.881 -4.827 -1.886 1.00 88.00 95 TYR A C 1
ATOM 780 O O . TYR A 1 95 ? 20.019 -5.130 -2.237 1.00 88.00 95 TYR A O 1
ATOM 788 N N . HIS A 1 96 ? 18.274 -5.448 -0.870 1.00 86.94 96 HIS A N 1
ATOM 789 C CA . HIS A 1 96 ? 18.917 -6.540 -0.136 1.00 86.94 96 HIS A CA 1
ATOM 790 C C . HIS A 1 96 ? 19.123 -7.786 -0.996 1.00 86.94 96 HIS A C 1
ATOM 792 O O . HIS A 1 96 ? 20.107 -8.491 -0.804 1.00 86.94 96 HIS A O 1
ATOM 798 N N . THR A 1 97 ? 18.217 -8.069 -1.930 1.00 83.31 97 THR A N 1
ATOM 799 C CA . THR A 1 97 ? 18.350 -9.221 -2.831 1.00 83.31 97 THR A CA 1
ATOM 800 C C . THR A 1 97 ? 19.503 -9.022 -3.812 1.00 83.31 97 THR A C 1
ATOM 802 O O . THR A 1 97 ? 20.277 -9.948 -4.019 1.00 83.31 97 THR A O 1
ATOM 805 N N . LYS A 1 98 ? 19.672 -7.809 -4.355 1.00 79.38 98 LYS A N 1
ATOM 806 C CA . LYS A 1 98 ? 20.782 -7.476 -5.262 1.00 79.38 98 LYS A CA 1
ATOM 807 C C . LYS A 1 98 ? 22.148 -7.415 -4.574 1.00 79.38 98 LYS A C 1
ATOM 809 O O . LYS A 1 98 ? 23.147 -7.702 -5.215 1.00 79.38 98 LYS A O 1
ATOM 814 N N . ASN A 1 99 ? 22.189 -7.030 -3.298 1.00 76.38 99 ASN A N 1
ATOM 815 C CA . ASN A 1 99 ? 23.435 -6.783 -2.561 1.00 76.38 99 ASN A CA 1
ATOM 816 C C . ASN A 1 99 ? 23.732 -7.827 -1.474 1.00 76.38 99 ASN A C 1
ATOM 818 O O . ASN A 1 99 ? 24.537 -7.570 -0.577 1.00 76.38 99 ASN A O 1
ATOM 822 N N . LYS A 1 100 ? 23.070 -8.990 -1.493 1.00 62.16 100 LYS A N 1
ATOM 823 C CA . LYS A 1 100 ? 23.476 -10.099 -0.625 1.00 62.16 100 LYS A CA 1
ATOM 824 C C . LYS A 1 100 ? 24.851 -10.581 -1.102 1.00 62.16 100 LYS A C 1
ATOM 826 O O . LYS A 1 100 ? 24.955 -10.928 -2.275 1.00 62.16 100 LYS A O 1
ATOM 831 N N . PRO A 1 101 ? 25.882 -10.615 -0.237 1.00 60.34 101 PRO A N 1
ATOM 832 C CA . PRO A 1 101 ? 27.126 -11.275 -0.598 1.00 60.34 101 PRO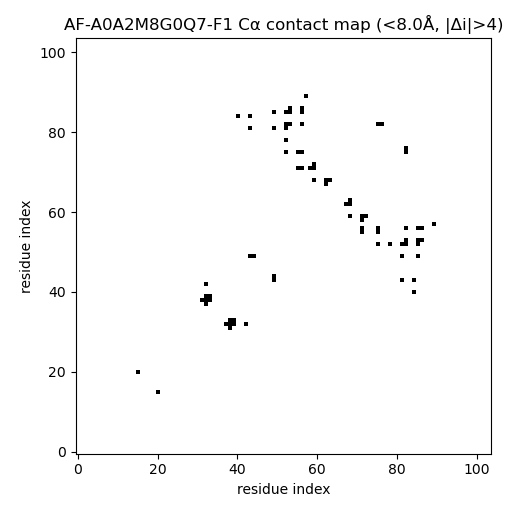 A CA 1
ATOM 833 C C . PRO A 1 101 ? 26.792 -12.743 -0.866 1.00 60.34 101 PRO A C 1
ATOM 835 O O . PRO A 1 101 ? 26.155 -13.390 -0.025 1.00 60.34 101 PRO A O 1
ATOM 838 N N . GLU A 1 102 ? 27.158 -13.240 -2.047 1.00 58.91 102 GLU A N 1
ATOM 839 C CA . GLU A 1 102 ? 27.243 -14.680 -2.267 1.00 58.91 102 GLU A CA 1
ATOM 840 C C . GLU A 1 102 ? 28.138 -15.222 -1.153 1.00 58.91 102 GLU A C 1
ATOM 842 O O . GLU A 1 102 ? 29.269 -14.776 -0.964 1.00 58.91 102 GLU A O 1
ATOM 847 N N . LYS A 1 103 ? 27.563 -16.067 -0.297 1.00 56.44 103 LYS A N 1
ATOM 848 C CA . LYS A 1 103 ? 28.359 -16.794 0.680 1.00 56.44 103 LYS A CA 1
ATOM 849 C C . LYS A 1 103 ? 29.078 -17.882 -0.104 1.00 56.44 103 LYS A C 1
ATOM 851 O O . LYS A 1 103 ? 28.432 -18.871 -0.447 1.00 56.44 103 LYS A O 1
ATOM 856 N N . ASP A 1 104 ? 30.350 -17.637 -0.396 1.00 47.53 104 ASP A N 1
ATOM 857 C CA . ASP A 1 104 ? 31.333 -18.678 -0.706 1.00 47.53 104 ASP A CA 1
ATOM 858 C C . ASP A 1 104 ? 31.451 -19.679 0.458 1.00 47.53 104 ASP A C 1
ATOM 860 O O . ASP A 1 104 ? 31.364 -19.245 1.638 1.00 47.53 104 ASP A O 1
#

Sequence (104 aa):
MFWFKSKKKKQEEDTWNLHDFVNDVDNTMQQQANESPRLQHVHAKLDPKWKNINELVMKAIATTDDDHFTLLCSDLLKHNDLALRAALEIGRSLYHTKNKPEKD

Solvent-accessible surface area (backbone atoms only — not comparable to full-atom values): 6252 Å² total; per-residue (Å²): 137,86,81,80,80,78,78,76,75,77,75,74,76,82,72,84,44,74,66,55,52,52,51,51,51,50,50,51,52,52,50,50,22,75,77,28,78,70,42,39,54,52,52,49,63,68,38,86,60,37,64,60,44,44,53,50,47,52,49,45,70,70,51,88,50,68,71,60,34,53,51,43,50,57,59,41,60,78,49,50,69,58,34,52,53,45,46,53,52,52,51,50,51,52,51,50,65,74,65,53,76,80,82,126

Mean predicted aligned error: 12.06 Å

Foldseek 3Di:
DDDDPPPPPPPPPPPCDPVNVVVVVVVVLVVVLVVDVVSVLVVLCVPPCLVVLLVLLVCLVPDPDPVVVVVSVVVLVVVPVSNVSSNVVVVVVVVCVVPPPPDD

Radius of gyration: 25.67 Å; Cα contacts (8 Å, |Δi|>4): 40; chains: 1; bounding box: 78×35×77 Å

Secondary structure (DSSP, 8-state):
-----------------HHHHHHHHHHHHHHHHHH-HHHHHHHHHHSTTHHHHHHHHHHHHH---HHHHHHHHHHHHTTHHHHHHHHHHHHHHHHHHHTPPP--

Nearest PDB structures (foldseek)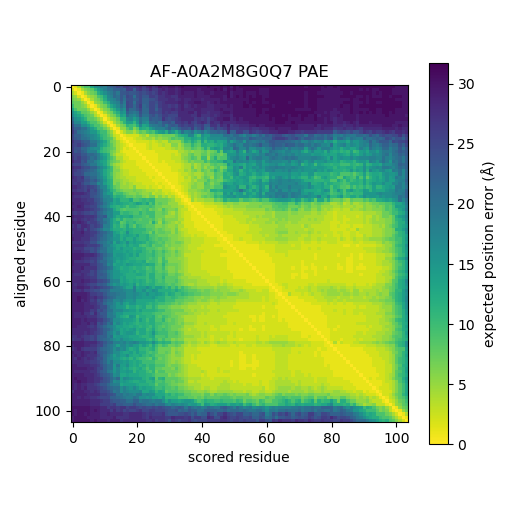:
  8ted-assembly1_A  TM=4.201E-01  e=8.812E+00  Flavobacterium johnsoniae UW101